Protein AF-V7P9J6-F1 (afdb_monomer_lite)

Secondary structure (DSSP, 8-state):
-HHHHHHHHHHHS-TTTS-------HHHHHHS---S-TTS-HHHHHHHHHHHHHHTS--S-HHHHHHHHHHHHHHHHHHHHTSTT-TT-BHHHHHIIIIIT-HHHHHHS-SSGGG--SS-HHHHHHHHHHT-SBHHHHHHHHHHHHT-

Sequence (148 aa):
CDAINTIDEYYAGDPNNLGEKNSTNLLNLITGDNKCSSDVPKLISDFIALVTLFNGIDSDENLASDKLVEYAILWLSYKINQKKENGTTILDHFYTGNIKEDDCYNEHIDADSSSGKKIHMEVINDKIESMNIDIKDISNFYDAFKSL

pLDDT: mean 77.96, std 16.39, range [37.25, 96.5]

Foldseek 3Di:
DVVVVVLCCVVVPDPVPPPDPPPPQLLCVLVVDDPDDPPQPSLLSSLLSQLSVQLVDPDPDLVSLLVSLLLSLLVSLLVVVVPVPQQFPWSLVCCVVRHVPDPVNPVRADQDCPVVRSDHDVSNNVVSVVRRHRSVVSSVVSVVVVVD

Structure (mmCIF, N/CA/C/O backbone):
data_AF-V7P9J6-F1
#
_entry.id   AF-V7P9J6-F1
#
loop_
_atom_site.group_PDB
_atom_site.id
_atom_site.type_symbol
_atom_site.label_atom_id
_atom_site.label_alt_id
_atom_site.label_comp_id
_atom_site.label_asym_id
_atom_site.label_entity_id
_atom_site.label_seq_id
_atom_site.pdbx_PDB_ins_code
_atom_site.Cartn_x
_atom_site.Cartn_y
_atom_site.Cartn_z
_atom_site.occupancy
_atom_site.B_iso_or_equiv
_atom_site.auth_seq_id
_atom_site.auth_comp_id
_atom_site.auth_asym_id
_atom_site.auth_atom_id
_atom_site.pdbx_PDB_model_num
ATOM 1 N N . CYS A 1 1 ? 12.132 -11.379 3.017 1.00 50.09 1 CYS A N 1
ATOM 2 C CA . CYS A 1 1 ? 11.541 -11.035 4.326 1.00 50.09 1 CYS A CA 1
ATOM 3 C C . CYS A 1 1 ? 12.193 -9.798 4.942 1.00 50.09 1 CYS A C 1
ATOM 5 O O . CYS A 1 1 ? 11.463 -8.971 5.458 1.00 50.09 1 CYS A O 1
ATOM 7 N N . ASP A 1 2 ? 13.502 -9.587 4.790 1.00 47.50 2 ASP A N 1
ATOM 8 C CA . ASP A 1 2 ? 14.216 -8.448 5.402 1.00 47.50 2 ASP A CA 1
ATOM 9 C C . ASP A 1 2 ? 13.699 -7.057 4.995 1.00 47.50 2 ASP A C 1
ATOM 11 O O . ASP A 1 2 ? 13.577 -6.179 5.842 1.00 47.50 2 ASP A O 1
ATOM 15 N N . ALA A 1 3 ? 13.320 -6.853 3.727 1.00 50.91 3 ALA A N 1
ATOM 16 C CA . ALA A 1 3 ? 12.757 -5.578 3.266 1.00 50.91 3 ALA A CA 1
ATOM 17 C C . ALA A 1 3 ? 11.374 -5.281 3.881 1.00 50.91 3 ALA A C 1
ATOM 19 O O . ALA A 1 3 ? 11.113 -4.160 4.306 1.00 50.91 3 ALA A O 1
ATOM 20 N N . ILE A 1 4 ? 10.517 -6.303 3.984 1.00 53.22 4 ILE A N 1
ATOM 21 C CA . ILE A 1 4 ? 9.190 -6.210 4.612 1.00 53.22 4 ILE A CA 1
ATOM 22 C C . ILE A 1 4 ? 9.331 -5.959 6.117 1.00 53.22 4 ILE A C 1
ATOM 24 O O . ILE A 1 4 ? 8.680 -5.058 6.633 1.00 53.22 4 ILE A O 1
ATOM 28 N N . ASN A 1 5 ? 10.244 -6.668 6.788 1.00 56.00 5 ASN A N 1
ATOM 29 C CA . ASN A 1 5 ? 10.537 -6.462 8.207 1.00 56.00 5 ASN A CA 1
ATOM 30 C C . ASN A 1 5 ? 11.092 -5.056 8.475 1.00 56.00 5 ASN A C 1
ATOM 32 O O . ASN A 1 5 ? 10.692 -4.423 9.440 1.00 56.00 5 ASN A O 1
ATOM 36 N N . THR A 1 6 ? 11.947 -4.530 7.594 1.00 56.34 6 THR A N 1
ATOM 37 C CA . THR A 1 6 ? 12.499 -3.167 7.716 1.00 56.34 6 THR A CA 1
ATOM 38 C C . THR A 1 6 ? 11.408 -2.098 7.578 1.00 56.34 6 THR A C 1
ATOM 40 O O . THR A 1 6 ? 11.369 -1.129 8.335 1.00 56.34 6 THR A O 1
ATOM 43 N N . ILE A 1 7 ? 10.495 -2.276 6.620 1.00 59.22 7 ILE A N 1
ATOM 44 C CA . ILE A 1 7 ? 9.332 -1.402 6.422 1.00 59.22 7 ILE A CA 1
ATOM 45 C C . ILE A 1 7 ? 8.386 -1.507 7.623 1.00 59.22 7 ILE A C 1
ATOM 47 O O . ILE A 1 7 ? 7.924 -0.490 8.137 1.00 59.22 7 ILE A O 1
ATOM 51 N N . ASP A 1 8 ? 8.132 -2.713 8.122 1.00 59.78 8 ASP A N 1
ATOM 52 C CA . ASP A 1 8 ? 7.313 -2.917 9.312 1.00 59.78 8 ASP A CA 1
ATOM 53 C C . ASP A 1 8 ? 7.952 -2.349 10.576 1.00 59.78 8 ASP A C 1
ATOM 55 O O . ASP A 1 8 ? 7.245 -1.749 11.369 1.00 59.78 8 ASP A O 1
ATOM 59 N N . GLU A 1 9 ? 9.262 -2.428 10.771 1.00 61.34 9 GLU A N 1
ATOM 60 C CA . GLU A 1 9 ? 9.933 -1.756 11.889 1.00 61.34 9 GLU A CA 1
ATOM 61 C C . GLU A 1 9 ? 9.786 -0.229 11.798 1.00 61.34 9 GLU A C 1
ATOM 63 O O . GLU A 1 9 ? 9.537 0.433 12.809 1.00 61.34 9 GLU A O 1
ATOM 68 N N . TYR A 1 10 ? 9.857 0.334 10.587 1.00 58.28 10 TYR A N 1
ATOM 69 C CA . TYR A 1 10 ? 9.687 1.770 10.357 1.00 58.28 10 TYR A CA 1
ATOM 70 C C . TYR A 1 10 ? 8.237 2.243 10.564 1.00 58.28 10 TYR A C 1
ATOM 72 O O . TYR A 1 10 ? 8.006 3.313 11.128 1.00 58.28 10 TYR A O 1
ATOM 80 N N . TYR A 1 11 ? 7.249 1.450 10.139 1.00 56.59 11 TYR A N 1
ATOM 81 C CA . TYR A 1 11 ? 5.832 1.831 10.173 1.00 56.59 11 TYR A CA 1
ATOM 82 C C . TYR A 1 11 ? 5.025 1.232 11.337 1.00 56.59 11 TYR A C 1
ATOM 84 O O . TYR A 1 11 ? 3.942 1.742 11.634 1.00 56.59 11 TYR A O 1
ATOM 92 N N . ALA A 1 12 ? 5.477 0.153 11.974 1.00 51.88 12 ALA A N 1
ATOM 93 C CA . ALA A 1 12 ? 4.829 -0.524 13.107 1.00 51.88 12 ALA A CA 1
ATOM 94 C C . ALA A 1 12 ? 5.506 -0.234 14.457 1.00 51.88 12 ALA A C 1
ATOM 96 O O . ALA A 1 12 ? 4.964 -0.629 15.490 1.00 51.88 12 ALA A O 1
ATOM 97 N N . GLY A 1 13 ? 6.637 0.481 14.467 1.00 44.38 13 GLY A N 1
ATOM 98 C CA . GLY A 1 13 ? 7.220 1.024 15.689 1.00 44.38 13 GLY A CA 1
ATOM 99 C C . GLY A 1 13 ? 6.226 1.921 16.435 1.00 44.38 13 GLY A C 1
ATOM 100 O O . GLY A 1 13 ? 5.560 2.766 15.834 1.00 44.38 13 GLY A O 1
ATOM 101 N N . ASP A 1 14 ? 6.121 1.711 17.749 1.00 42.62 14 ASP A N 1
ATOM 102 C CA . ASP A 1 14 ? 5.360 2.542 18.685 1.00 42.62 14 ASP A CA 1
ATOM 103 C C . ASP A 1 14 ? 5.599 4.037 18.386 1.00 42.62 14 ASP A C 1
ATOM 105 O O . ASP A 1 14 ? 6.761 4.465 18.381 1.00 42.62 14 ASP A O 1
ATOM 109 N N . PRO A 1 15 ? 4.547 4.848 18.152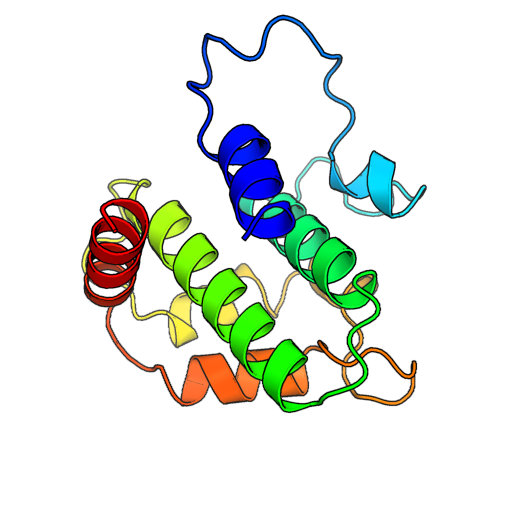 1.00 44.16 15 PRO A N 1
ATOM 110 C CA . PRO A 1 15 ? 4.696 6.275 17.873 1.00 44.16 15 PRO A CA 1
ATOM 111 C C . PRO A 1 15 ? 5.487 7.037 18.951 1.00 44.16 15 PRO A C 1
ATOM 113 O O . PRO A 1 15 ? 5.994 8.118 18.663 1.00 44.16 15 PRO A O 1
ATOM 116 N N . ASN A 1 16 ? 5.639 6.478 20.159 1.00 41.62 16 ASN A N 1
ATOM 117 C CA . ASN A 1 16 ? 6.421 7.065 21.251 1.00 41.62 16 ASN A CA 1
ATOM 118 C C . ASN A 1 16 ? 7.903 6.644 21.288 1.00 41.62 16 ASN A C 1
ATOM 120 O O . ASN A 1 16 ? 8.680 7.266 22.008 1.00 41.62 16 ASN A O 1
ATOM 124 N N . ASN A 1 17 ? 8.315 5.620 20.531 1.00 42.22 17 ASN A N 1
ATOM 125 C CA . ASN A 1 17 ? 9.717 5.178 20.447 1.00 42.22 17 ASN A CA 1
ATOM 126 C C . ASN A 1 17 ? 10.446 5.701 19.203 1.00 42.22 17 ASN A C 1
ATOM 128 O O . ASN A 1 17 ? 11.650 5.483 19.053 1.00 42.22 17 ASN A O 1
ATOM 132 N N . LEU A 1 18 ? 9.755 6.439 18.330 1.00 47.53 18 LEU A N 1
ATOM 133 C CA . LEU A 1 18 ? 10.373 7.155 17.219 1.00 47.53 18 LEU A CA 1
ATOM 134 C C . LEU A 1 18 ? 11.014 8.449 17.744 1.00 47.53 18 LEU A C 1
ATOM 136 O O . LEU A 1 18 ? 10.570 9.557 17.451 1.00 47.53 18 LEU A O 1
ATOM 140 N N . GLY A 1 19 ? 12.031 8.303 18.595 1.00 37.25 19 GLY A N 1
ATOM 141 C CA . GLY A 1 19 ? 12.790 9.426 19.125 1.00 37.25 19 GLY A CA 1
ATOM 142 C C . GLY A 1 19 ? 13.272 10.311 17.983 1.00 37.25 19 GLY A C 1
ATOM 143 O O . GLY A 1 19 ? 14.054 9.860 17.153 1.00 37.25 19 GLY A O 1
ATOM 144 N N . GLU A 1 20 ? 12.753 11.538 17.933 1.00 39.62 20 GLU A N 1
ATOM 145 C CA . GLU A 1 20 ? 13.399 12.739 17.393 1.00 39.62 20 GLU A CA 1
ATOM 146 C C . GLU A 1 20 ? 14.210 12.578 16.088 1.00 39.62 20 GLU A C 1
ATOM 148 O O . GLU A 1 20 ? 15.200 13.269 15.859 1.00 39.62 20 GLU A O 1
ATOM 153 N N . LYS A 1 21 ? 13.792 11.707 15.164 1.00 44.88 21 LYS A N 1
ATOM 154 C CA . LYS A 1 21 ? 14.265 11.767 13.779 1.00 44.88 21 LYS A CA 1
ATOM 155 C C . LYS A 1 21 ? 13.377 12.761 13.058 1.00 44.88 21 LYS A C 1
ATOM 157 O O . LYS A 1 21 ? 12.332 12.398 12.532 1.00 44.88 21 LYS A O 1
ATOM 162 N N . ASN A 1 22 ? 13.795 14.024 13.144 1.00 41.53 22 ASN A N 1
ATOM 163 C CA . ASN A 1 22 ? 13.377 15.179 12.349 1.00 41.53 22 ASN A CA 1
ATOM 164 C C . ASN A 1 22 ? 12.406 14.809 11.228 1.00 41.53 22 ASN A C 1
ATOM 166 O O . ASN A 1 22 ? 12.830 14.140 10.287 1.00 41.53 22 ASN A O 1
ATOM 170 N N . SER A 1 23 ? 11.158 15.273 11.372 1.00 45.91 23 SER A N 1
ATOM 171 C CA . SER A 1 23 ? 9.954 15.138 10.530 1.00 45.91 23 SER A CA 1
ATOM 172 C C . SER A 1 23 ? 10.160 15.423 9.030 1.00 45.91 23 SER A C 1
ATOM 174 O O . SER A 1 23 ? 9.463 16.227 8.414 1.00 45.91 23 SER A O 1
ATOM 176 N N . THR A 1 24 ? 11.134 14.763 8.427 1.00 50.94 24 THR A N 1
ATOM 177 C CA . THR A 1 24 ? 11.342 14.679 6.996 1.00 50.94 24 THR A CA 1
ATOM 178 C C . THR A 1 24 ? 10.431 13.548 6.572 1.00 50.94 24 THR A C 1
ATOM 180 O O . THR A 1 24 ? 10.655 12.400 6.952 1.00 50.94 24 THR A O 1
ATOM 183 N N . ASN A 1 25 ? 9.342 13.899 5.892 1.00 63.72 25 ASN A N 1
ATOM 184 C CA . ASN A 1 25 ? 8.411 12.942 5.315 1.00 63.72 25 ASN A CA 1
ATOM 185 C C . ASN A 1 25 ? 9.217 11.841 4.595 1.00 63.72 25 ASN A C 1
ATOM 187 O O . ASN A 1 25 ? 10.092 12.164 3.791 1.00 63.72 25 ASN A O 1
ATOM 191 N N . LEU A 1 26 ? 8.974 10.564 4.916 1.00 68.62 26 LEU A N 1
ATOM 192 C CA . LEU A 1 26 ? 9.681 9.432 4.304 1.00 68.62 26 LEU A CA 1
ATOM 193 C C . LEU A 1 26 ? 9.590 9.493 2.774 1.00 68.62 26 LEU A C 1
ATOM 195 O O . LEU A 1 26 ? 10.555 9.165 2.088 1.00 68.62 26 LEU A O 1
ATOM 199 N N . LEU A 1 27 ? 8.475 10.003 2.251 1.00 69.88 27 LEU A N 1
ATOM 200 C CA . LEU A 1 27 ? 8.319 10.276 0.832 1.00 69.88 27 LEU A CA 1
ATOM 201 C C . LEU A 1 27 ? 9.395 11.240 0.319 1.00 69.88 27 LEU A C 1
ATOM 203 O O . LEU A 1 27 ? 10.133 10.869 -0.581 1.00 69.88 27 LEU A O 1
ATOM 207 N N . ASN A 1 28 ? 9.572 12.403 0.956 1.00 70.31 28 ASN A N 1
ATOM 208 C CA . ASN A 1 28 ? 10.599 13.381 0.576 1.00 70.31 28 ASN A CA 1
ATOM 209 C C . ASN A 1 28 ? 12.017 12.791 0.632 1.00 70.31 28 ASN A C 1
ATOM 211 O O . ASN A 1 28 ? 12.877 13.176 -0.157 1.00 70.31 28 ASN A O 1
ATOM 215 N N . LEU A 1 29 ? 12.281 11.874 1.571 1.00 67.88 29 LEU A N 1
ATOM 216 C CA . LEU A 1 29 ? 13.571 11.186 1.660 1.00 67.88 29 LEU A CA 1
ATOM 217 C C . LEU A 1 29 ? 13.797 10.240 0.471 1.00 67.88 29 LEU A C 1
ATOM 219 O O . LEU A 1 29 ? 14.922 10.133 -0.010 1.00 67.88 29 LEU A O 1
ATOM 223 N N . ILE A 1 30 ? 12.747 9.553 0.016 1.00 70.88 30 ILE A N 1
ATOM 224 C CA . ILE A 1 30 ? 12.819 8.561 -1.063 1.00 70.88 30 ILE A CA 1
ATOM 225 C C . ILE A 1 30 ? 12.788 9.227 -2.443 1.00 70.88 30 ILE A C 1
ATOM 227 O O . ILE A 1 30 ? 13.530 8.822 -3.333 1.00 70.88 30 ILE A O 1
ATOM 231 N N . THR A 1 31 ? 11.937 10.232 -2.637 1.00 70.94 31 THR A N 1
ATOM 232 C CA . THR A 1 31 ? 11.705 10.864 -3.945 1.00 70.94 31 THR A CA 1
ATOM 233 C C . THR A 1 31 ? 12.613 12.064 -4.182 1.00 70.94 31 THR A C 1
ATOM 235 O O . THR A 1 31 ? 12.789 12.479 -5.324 1.00 70.94 31 THR A O 1
ATOM 238 N N . GLY A 1 32 ? 13.199 12.630 -3.119 1.00 66.31 32 GLY A N 1
ATOM 239 C CA . GLY A 1 32 ? 13.942 13.888 -3.188 1.00 66.31 32 GLY A CA 1
ATOM 240 C C . GLY A 1 32 ? 13.063 15.095 -3.532 1.00 66.31 32 GLY A C 1
ATOM 241 O O . GLY A 1 32 ? 13.600 16.169 -3.800 1.00 66.31 32 GLY A O 1
ATOM 242 N N . ASP A 1 33 ? 11.737 14.923 -3.530 1.00 63.66 33 ASP A N 1
ATOM 243 C CA . ASP A 1 33 ? 10.761 15.901 -4.001 1.00 63.66 33 ASP A CA 1
ATOM 244 C C . ASP A 1 33 ? 9.731 16.191 -2.901 1.00 63.66 33 ASP A C 1
ATOM 246 O O . ASP A 1 33 ? 9.367 15.309 -2.124 1.00 63.66 33 ASP A O 1
ATOM 250 N N . ASN A 1 34 ? 9.283 17.442 -2.797 1.00 60.19 34 ASN A N 1
ATOM 251 C CA . ASN A 1 34 ? 8.380 17.909 -1.734 1.00 60.19 34 ASN A CA 1
ATOM 252 C C . ASN A 1 34 ? 7.022 18.379 -2.267 1.00 60.19 34 ASN A C 1
ATOM 254 O O . ASN A 1 34 ? 6.349 19.180 -1.620 1.00 60.19 34 ASN A O 1
ATOM 258 N N . LYS A 1 35 ? 6.637 17.924 -3.460 1.00 60.94 35 LYS A N 1
ATOM 259 C CA . LYS A 1 35 ? 5.462 18.448 -4.169 1.00 60.94 35 LYS A CA 1
ATOM 260 C C . LYS A 1 35 ? 4.124 18.079 -3.547 1.00 60.94 35 LYS A C 1
ATOM 262 O O . LYS A 1 35 ? 3.116 18.716 -3.830 1.00 60.94 35 LYS A O 1
ATOM 267 N N . CYS A 1 36 ? 4.122 17.108 -2.645 1.00 67.75 36 CYS 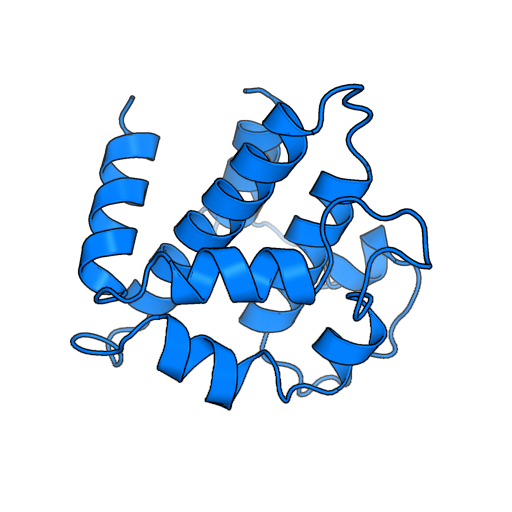A N 1
ATOM 268 C CA . CYS A 1 36 ? 2.983 16.849 -1.787 1.00 67.75 36 CYS A CA 1
ATOM 269 C C . CYS A 1 36 ? 2.826 18.012 -0.801 1.00 67.75 36 CYS A C 1
ATOM 271 O O . CYS A 1 36 ? 3.725 18.286 -0.001 1.00 67.75 36 CYS A O 1
ATOM 273 N N . SER A 1 37 ? 1.694 18.715 -0.877 1.00 64.88 37 SER A N 1
ATOM 274 C CA . SER A 1 37 ? 1.376 19.803 0.049 1.00 64.88 37 SER A CA 1
ATOM 275 C C . SER A 1 37 ? 1.395 19.305 1.502 1.00 64.88 37 SER A C 1
ATOM 277 O O . SER A 1 37 ? 1.254 18.111 1.776 1.00 64.88 37 SER A O 1
ATOM 279 N N . SER A 1 38 ? 1.526 20.223 2.464 1.00 62.00 38 SER A N 1
ATOM 280 C CA . SER A 1 38 ? 1.433 19.895 3.898 1.00 62.00 38 SER A CA 1
ATOM 281 C C . SER A 1 38 ? 0.108 19.245 4.302 1.00 62.00 38 SER A C 1
ATOM 283 O O . SER A 1 38 ? 0.008 18.708 5.405 1.00 62.00 38 SER A O 1
ATOM 285 N N . ASP A 1 39 ? -0.892 19.316 3.424 1.00 59.94 39 ASP A N 1
ATOM 286 C CA . ASP A 1 39 ? -2.264 18.901 3.681 1.00 59.94 39 ASP A CA 1
ATOM 287 C C . ASP A 1 39 ? -2.539 17.474 3.186 1.00 59.94 39 ASP A C 1
ATOM 289 O O . ASP A 1 39 ? -3.597 16.923 3.491 1.00 59.94 39 ASP A O 1
ATOM 293 N N . VAL A 1 40 ? -1.584 16.846 2.480 1.00 64.06 40 VAL A N 1
ATOM 294 C CA . VAL A 1 40 ? -1.690 15.436 2.090 1.00 64.06 40 VAL A CA 1
ATOM 295 C C . VAL A 1 40 ? -1.782 14.583 3.355 1.00 64.06 40 VAL A C 1
ATOM 297 O O . VAL A 1 40 ? -0.876 14.615 4.200 1.00 64.06 40 VAL A O 1
ATOM 300 N N . PRO A 1 41 ? -2.848 13.777 3.517 1.00 80.94 41 PRO A N 1
ATOM 301 C CA . PRO A 1 41 ? -2.962 12.879 4.647 1.00 80.94 41 PRO A CA 1
ATOM 302 C C . PRO A 1 41 ? -1.726 11.984 4.742 1.00 80.94 41 PRO A C 1
ATOM 304 O O . PRO A 1 41 ? -1.376 11.290 3.790 1.00 80.94 41 PRO A O 1
ATOM 307 N N . LYS A 1 42 ? -1.107 11.927 5.927 1.00 81.12 42 LYS A N 1
ATOM 308 C CA . LYS A 1 42 ? 0.071 11.082 6.202 1.00 81.12 42 LYS A CA 1
ATOM 309 C C . LYS A 1 42 ? -0.067 9.650 5.658 1.00 81.12 42 LYS A C 1
ATOM 311 O O . LYS A 1 42 ? 0.898 9.092 5.162 1.00 81.12 42 LYS A O 1
ATOM 316 N N . LEU A 1 43 ? -1.278 9.088 5.698 1.00 85.50 43 LEU A 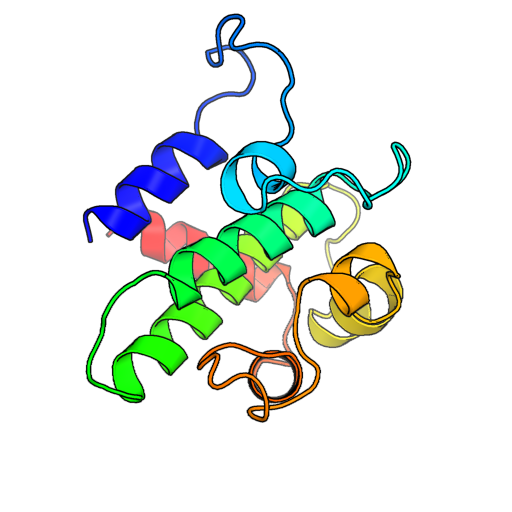N 1
ATOM 317 C CA . LEU A 1 43 ? -1.588 7.767 5.146 1.00 85.50 43 LEU A CA 1
ATOM 318 C C . LEU A 1 43 ? -1.264 7.642 3.647 1.00 85.50 43 LEU A C 1
ATOM 320 O O . LEU A 1 43 ? -0.684 6.640 3.247 1.00 85.50 43 LEU A O 1
ATOM 324 N N . ILE A 1 44 ? -1.638 8.639 2.840 1.00 89.06 44 ILE A N 1
ATOM 325 C CA . ILE A 1 44 ? -1.404 8.648 1.389 1.00 89.06 44 ILE A CA 1
ATOM 326 C C . ILE A 1 44 ? 0.093 8.754 1.126 1.00 89.06 44 ILE A C 1
ATOM 328 O O . ILE A 1 44 ? 0.653 7.944 0.395 1.00 89.06 44 ILE A O 1
ATOM 332 N N . SER A 1 45 ? 0.759 9.688 1.804 1.00 85.19 45 SER A N 1
ATOM 333 C CA . SER A 1 45 ? 2.206 9.865 1.689 1.00 85.19 45 SER A CA 1
ATOM 334 C C . SER A 1 45 ? 2.985 8.600 2.065 1.00 85.19 45 SER A C 1
ATOM 336 O O . SER A 1 45 ? 3.918 8.206 1.366 1.00 85.19 45 SER A O 1
ATOM 338 N N . ASP A 1 46 ? 2.590 7.939 3.153 1.00 84.50 46 ASP A N 1
ATOM 339 C CA . ASP A 1 46 ? 3.203 6.690 3.597 1.00 84.50 46 ASP A CA 1
ATOM 340 C C . ASP A 1 46 ? 2.950 5.553 2.587 1.00 84.50 46 ASP A C 1
ATOM 342 O O . ASP A 1 46 ? 3.853 4.766 2.307 1.00 84.50 46 ASP A O 1
ATOM 346 N N . PHE A 1 47 ? 1.756 5.490 1.990 1.00 90.88 47 PHE A N 1
ATOM 347 C CA . PHE A 1 47 ? 1.429 4.507 0.955 1.00 90.88 47 PHE A CA 1
ATOM 348 C C . PHE A 1 47 ? 2.244 4.715 -0.333 1.00 90.88 47 PHE A C 1
ATOM 350 O O . PHE A 1 47 ? 2.786 3.752 -0.877 1.00 90.88 47 PHE A O 1
ATOM 357 N N . ILE A 1 48 ? 2.409 5.962 -0.788 1.00 90.88 48 ILE A N 1
ATOM 358 C CA . ILE A 1 48 ? 3.257 6.294 -1.947 1.00 90.88 48 ILE A CA 1
ATOM 359 C C . ILE A 1 48 ? 4.709 5.889 -1.680 1.00 90.88 48 ILE A C 1
ATOM 361 O O . ILE A 1 48 ? 5.351 5.267 -2.530 1.00 90.88 48 ILE A O 1
ATOM 365 N N . ALA A 1 49 ? 5.231 6.215 -0.494 1.00 86.69 49 ALA A N 1
ATOM 366 C CA . ALA A 1 49 ? 6.585 5.849 -0.094 1.00 86.69 49 ALA A CA 1
ATOM 367 C C . ALA A 1 49 ? 6.789 4.325 -0.126 1.00 86.69 49 ALA A C 1
ATOM 369 O O . ALA A 1 49 ? 7.782 3.848 -0.679 1.00 86.69 49 ALA A O 1
ATOM 370 N N . LEU A 1 50 ? 5.822 3.560 0.389 1.00 88.44 50 LEU A N 1
ATOM 371 C CA . LEU A 1 50 ? 5.840 2.098 0.366 1.00 88.44 50 LEU A CA 1
ATOM 372 C C . LEU A 1 50 ? 5.899 1.536 -1.063 1.00 88.44 50 LEU A C 1
ATOM 374 O O . LEU A 1 50 ? 6.766 0.717 -1.373 1.00 88.44 50 LEU A O 1
ATOM 378 N N . VAL A 1 51 ? 5.019 2.006 -1.949 1.00 91.75 51 VAL A N 1
ATOM 379 C CA . VAL A 1 51 ? 4.990 1.577 -3.358 1.00 91.75 51 VAL A CA 1
ATOM 380 C C . VAL A 1 51 ? 6.284 1.954 -4.086 1.00 91.75 51 VAL A C 1
ATOM 382 O O . VAL A 1 51 ? 6.816 1.167 -4.872 1.00 91.75 51 VAL A O 1
ATOM 385 N N . THR A 1 52 ? 6.830 3.136 -3.801 1.00 88.19 52 THR A N 1
ATOM 386 C CA . THR A 1 52 ? 8.089 3.603 -4.397 1.00 88.19 52 THR A CA 1
ATOM 387 C C . THR A 1 52 ? 9.261 2.717 -3.979 1.00 88.19 52 THR A C 1
ATOM 389 O O . THR A 1 52 ? 10.055 2.319 -4.831 1.00 88.19 52 THR A O 1
ATOM 392 N N . LEU A 1 53 ? 9.339 2.335 -2.699 1.00 85.69 53 LEU A N 1
ATOM 393 C CA . LEU A 1 53 ? 10.345 1.385 -2.213 1.00 85.69 53 LEU A CA 1
ATOM 394 C C . LEU A 1 53 ? 10.236 0.038 -2.926 1.00 85.69 53 LEU A C 1
ATOM 396 O O . LEU A 1 53 ? 11.253 -0.506 -3.344 1.00 85.69 53 LEU A O 1
ATOM 400 N N . PHE A 1 54 ? 9.021 -0.483 -3.104 1.00 87.44 54 PHE A N 1
ATOM 401 C CA . PHE A 1 54 ? 8.799 -1.760 -3.785 1.00 87.44 54 PHE A CA 1
ATOM 402 C C . PHE A 1 54 ? 9.197 -1.742 -5.256 1.00 87.44 54 PHE A C 1
ATOM 404 O O . PHE A 1 54 ? 9.807 -2.702 -5.721 1.00 87.44 54 PHE A O 1
ATOM 411 N N . ASN A 1 55 ? 8.944 -0.645 -5.969 1.00 86.81 55 ASN A N 1
ATOM 412 C CA . ASN A 1 55 ? 9.453 -0.468 -7.330 1.00 86.81 55 ASN A CA 1
ATOM 413 C C . ASN A 1 55 ? 10.987 -0.383 -7.395 1.00 86.81 55 ASN A C 1
ATOM 415 O O . ASN A 1 55 ? 11.559 -0.696 -8.435 1.00 86.81 55 ASN A O 1
ATOM 419 N N . GLY A 1 56 ? 11.650 0.024 -6.308 1.00 83.38 56 GLY A N 1
ATOM 420 C CA . GLY A 1 56 ? 13.110 0.030 -6.187 1.00 83.38 56 GLY A CA 1
ATOM 421 C C . GLY A 1 56 ? 13.727 -1.328 -5.830 1.00 83.38 56 GLY A C 1
ATOM 422 O O . GLY A 1 56 ? 14.951 -1.445 -5.811 1.00 83.38 56 GLY A O 1
ATOM 423 N N . ILE A 1 57 ? 12.919 -2.353 -5.532 1.00 81.06 57 ILE A N 1
ATOM 424 C CA . ILE A 1 57 ? 13.415 -3.711 -5.291 1.00 81.06 57 ILE A CA 1
ATOM 425 C C . ILE A 1 57 ? 13.669 -4.382 -6.644 1.00 81.06 57 ILE A C 1
ATOM 427 O O . ILE A 1 57 ? 12.728 -4.774 -7.342 1.00 81.06 57 ILE A O 1
ATOM 431 N N . ASP A 1 58 ? 14.947 -4.579 -6.977 1.00 68.88 58 ASP A N 1
ATOM 432 C CA . ASP A 1 58 ? 15.359 -5.408 -8.111 1.00 68.88 58 ASP A CA 1
ATOM 433 C C . ASP A 1 58 ? 14.865 -6.844 -7.903 1.00 68.88 58 ASP A C 1
ATOM 435 O O . ASP A 1 58 ? 15.400 -7.629 -7.118 1.00 68.88 58 ASP A O 1
ATOM 439 N N . SER A 1 59 ? 13.779 -7.172 -8.592 1.00 64.44 59 SER A N 1
ATOM 440 C CA . SER A 1 59 ? 13.177 -8.498 -8.613 1.00 64.44 59 SER A CA 1
ATOM 441 C C . SER A 1 59 ? 12.879 -8.865 -10.058 1.00 64.44 59 SER A C 1
ATOM 443 O O . SER A 1 59 ? 12.007 -8.272 -10.679 1.00 64.44 59 SER A O 1
ATOM 445 N N . ASP A 1 60 ? 13.595 -9.827 -10.633 1.00 61.25 60 ASP A N 1
ATOM 446 C CA . ASP A 1 60 ? 13.484 -10.170 -12.063 1.00 61.25 60 ASP A CA 1
ATOM 447 C C . ASP A 1 60 ? 12.134 -10.807 -12.468 1.00 61.25 60 ASP A C 1
ATOM 449 O O . ASP A 1 60 ? 11.917 -11.127 -13.635 1.00 61.25 60 ASP A O 1
ATOM 453 N N . GLU A 1 61 ? 11.189 -10.968 -11.535 1.00 64.25 61 GLU A N 1
ATOM 454 C CA . GLU A 1 61 ? 9.948 -11.715 -11.744 1.00 64.25 61 GLU A CA 1
ATOM 455 C C . GLU A 1 61 ? 8.688 -10.867 -11.517 1.00 64.25 61 GLU A C 1
ATOM 457 O O . GLU A 1 61 ? 8.505 -10.272 -10.457 1.00 64.25 61 GLU A O 1
ATOM 462 N N . ASN A 1 62 ? 7.740 -10.910 -12.462 1.00 64.31 62 ASN A N 1
ATOM 463 C CA . ASN A 1 62 ? 6.397 -10.316 -12.305 1.00 64.31 62 ASN A CA 1
ATOM 464 C C . ASN A 1 62 ? 5.629 -10.898 -11.100 1.00 64.31 62 ASN A C 1
ATOM 466 O O . ASN A 1 62 ? 4.815 -10.228 -10.473 1.00 64.31 62 ASN A O 1
ATOM 470 N N . LEU A 1 63 ? 5.918 -12.149 -10.729 1.00 63.00 63 LEU A N 1
ATOM 471 C CA . LEU A 1 63 ? 5.335 -12.783 -9.546 1.00 63.00 63 LEU A CA 1
ATOM 472 C C . LEU A 1 63 ? 5.784 -12.101 -8.239 1.00 63.00 63 LEU A C 1
ATOM 474 O O . LEU A 1 63 ? 5.092 -12.193 -7.224 1.00 63.00 63 LEU A O 1
ATOM 478 N N . ALA A 1 64 ? 6.933 -11.419 -8.245 1.00 76.44 64 ALA A N 1
ATOM 479 C CA . ALA A 1 64 ? 7.392 -10.638 -7.106 1.00 76.44 64 ALA A CA 1
ATOM 480 C C . ALA A 1 64 ? 6.627 -9.311 -6.995 1.00 76.44 64 ALA A C 1
ATOM 482 O O . ALA A 1 64 ? 6.208 -8.965 -5.892 1.00 76.44 64 ALA A O 1
ATOM 483 N N . SER A 1 65 ? 6.375 -8.609 -8.108 1.00 78.62 65 SER A N 1
ATOM 484 C CA . SER A 1 65 ? 5.606 -7.355 -8.085 1.00 78.62 65 SER A CA 1
ATOM 485 C C . SER A 1 65 ? 4.167 -7.569 -7.628 1.00 78.62 65 SER A C 1
ATOM 487 O O . SER A 1 65 ? 3.693 -6.808 -6.791 1.00 78.62 65 SER A O 1
ATOM 489 N N . ASP A 1 66 ? 3.510 -8.642 -8.072 1.00 85.88 66 ASP A N 1
ATOM 490 C CA . ASP A 1 66 ? 2.150 -8.980 -7.634 1.00 85.88 66 ASP A CA 1
ATOM 491 C C . ASP A 1 66 ? 2.052 -9.121 -6.111 1.00 85.88 66 ASP A C 1
ATOM 493 O O . ASP A 1 66 ? 1.203 -8.498 -5.475 1.00 85.88 66 ASP A O 1
ATOM 497 N N . LYS A 1 67 ? 2.978 -9.873 -5.507 1.00 87.31 67 LYS A N 1
ATOM 498 C CA . LYS A 1 67 ? 3.027 -10.070 -4.050 1.00 87.31 67 LYS A CA 1
ATOM 49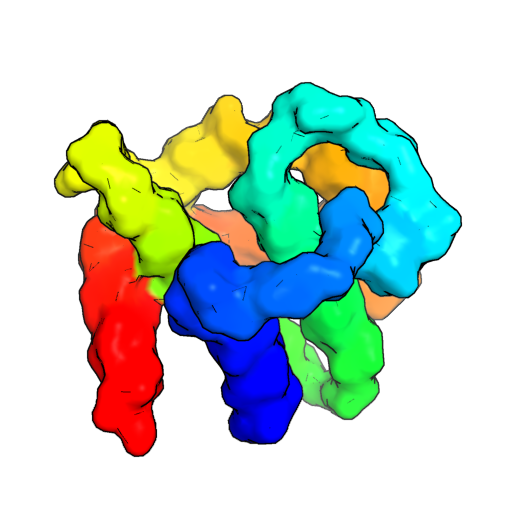9 C C . LYS A 1 67 ? 3.313 -8.775 -3.293 1.00 87.31 67 LYS A C 1
ATOM 501 O O . LYS A 1 67 ? 2.805 -8.585 -2.191 1.00 87.31 67 LYS A O 1
ATOM 506 N N . LEU A 1 68 ? 4.140 -7.895 -3.857 1.00 88.81 68 LEU A N 1
ATOM 507 C CA . LEU A 1 68 ? 4.458 -6.601 -3.254 1.00 88.81 68 LEU A CA 1
ATOM 508 C C . LEU A 1 68 ? 3.244 -5.661 -3.272 1.00 88.81 68 LEU A C 1
ATOM 510 O O . LEU A 1 68 ? 2.992 -4.985 -2.276 1.00 88.81 68 LEU A O 1
ATOM 514 N N . VAL A 1 69 ? 2.452 -5.660 -4.349 1.00 92.69 69 VAL A N 1
ATOM 515 C CA . VAL A 1 69 ? 1.194 -4.893 -4.407 1.00 92.69 69 VAL A CA 1
ATOM 516 C C . VAL A 1 69 ? 0.181 -5.423 -3.404 1.00 92.69 69 VAL A C 1
ATOM 518 O O . VAL A 1 69 ? -0.395 -4.641 -2.649 1.00 92.69 69 VAL A O 1
ATOM 521 N N . GLU A 1 70 ? 0.006 -6.742 -3.339 1.00 92.25 70 GLU A N 1
ATOM 522 C CA . GLU A 1 70 ? -0.885 -7.376 -2.363 1.00 92.25 70 GLU A CA 1
ATOM 523 C C . GLU A 1 70 ? -0.472 -7.011 -0.933 1.00 92.25 70 GLU A C 1
ATOM 525 O O . GLU A 1 70 ? -1.305 -6.587 -0.133 1.00 92.25 70 GLU A O 1
ATOM 530 N N . TYR A 1 71 ? 0.826 -7.063 -0.626 1.00 89.25 71 TYR A N 1
ATOM 531 C CA . TYR A 1 71 ? 1.336 -6.633 0.672 1.00 89.25 71 TYR A CA 1
ATOM 532 C C . TYR A 1 71 ? 1.052 -5.148 0.959 1.00 89.25 71 TYR A C 1
ATOM 534 O O . TYR A 1 71 ? 0.626 -4.809 2.065 1.00 89.25 71 TYR A O 1
ATOM 542 N N . ALA A 1 72 ? 1.256 -4.254 -0.016 1.00 91.94 72 ALA A N 1
ATOM 543 C CA . ALA A 1 72 ? 0.970 -2.828 0.152 1.00 91.94 72 ALA A CA 1
ATOM 544 C C . ALA A 1 72 ? -0.514 -2.576 0.471 1.00 91.94 72 ALA A C 1
ATOM 546 O O . ALA A 1 72 ? -0.831 -1.767 1.346 1.00 91.94 72 ALA A O 1
ATOM 547 N N . ILE A 1 73 ? -1.417 -3.308 -0.187 1.00 93.94 73 ILE A N 1
ATOM 548 C CA . ILE A 1 73 ? -2.866 -3.244 0.044 1.00 93.94 73 ILE A CA 1
ATOM 549 C C . ILE A 1 73 ? -3.241 -3.771 1.437 1.00 93.94 73 ILE A C 1
ATOM 551 O O . ILE A 1 73 ? -4.049 -3.149 2.137 1.00 93.94 73 ILE A O 1
ATOM 555 N N . LEU A 1 74 ? -2.638 -4.882 1.874 1.00 91.25 74 LEU A N 1
ATOM 556 C CA . LEU A 1 74 ? -2.839 -5.419 3.223 1.00 91.25 74 LEU A CA 1
ATOM 557 C C . LEU A 1 74 ? -2.410 -4.400 4.292 1.00 91.25 74 LEU A C 1
ATOM 559 O O . LEU A 1 74 ? -3.170 -4.110 5.219 1.00 91.25 74 LEU A O 1
ATOM 563 N N . TRP A 1 75 ? -1.221 -3.809 4.129 1.00 90.19 75 TRP A N 1
ATOM 564 C CA . TRP A 1 75 ? -0.703 -2.772 5.024 1.00 90.19 75 TRP A CA 1
ATOM 565 C C . TRP A 1 75 ? -1.625 -1.546 5.064 1.00 90.19 75 TRP A C 1
ATOM 567 O O . TRP A 1 75 ? -1.953 -1.053 6.148 1.00 90.19 75 TRP A O 1
ATOM 577 N N . LEU A 1 76 ? -2.090 -1.081 3.900 1.00 91.62 76 LEU A N 1
ATOM 578 C CA . LEU A 1 76 ? -3.004 0.056 3.786 1.00 91.62 76 LEU A CA 1
ATOM 579 C C . LEU A 1 76 ? -4.310 -0.217 4.542 1.00 91.62 76 LEU A C 1
ATOM 581 O O . LEU A 1 76 ? -4.738 0.598 5.362 1.00 91.62 76 LEU A O 1
ATOM 585 N N . SER A 1 77 ? -4.898 -1.392 4.326 1.00 90.00 77 SER A N 1
ATOM 586 C CA . SER A 1 77 ? -6.141 -1.814 4.979 1.00 90.00 77 SER A CA 1
ATOM 587 C C . SER A 1 77 ? -5.991 -1.867 6.500 1.00 90.00 77 SER A C 1
ATOM 589 O O . SER A 1 77 ? -6.811 -1.307 7.229 1.00 90.00 77 SER A O 1
ATOM 591 N N . TYR A 1 78 ? -4.894 -2.442 6.997 1.00 87.62 78 TYR A N 1
ATOM 592 C CA . TYR A 1 78 ? -4.577 -2.454 8.426 1.00 87.62 78 TYR A CA 1
ATOM 593 C C . TYR A 1 78 ? -4.475 -1.041 9.019 1.00 87.62 78 TYR A C 1
ATOM 595 O O . TYR A 1 78 ? -5.042 -0.750 10.076 1.00 87.62 78 TYR A O 1
ATOM 603 N N . LYS A 1 79 ? -3.790 -0.121 8.330 1.00 85.44 79 LYS A N 1
ATOM 604 C CA . LYS A 1 79 ? -3.654 1.274 8.779 1.00 85.44 79 LYS A CA 1
ATOM 605 C C . LYS A 1 79 ? -4.982 2.025 8.792 1.00 85.44 79 LYS A C 1
ATOM 607 O O . LYS A 1 79 ? -5.208 2.829 9.700 1.00 85.44 79 LYS A O 1
ATOM 612 N N . ILE A 1 80 ? -5.862 1.770 7.826 1.00 87.44 80 ILE A N 1
ATOM 613 C CA . ILE A 1 80 ? -7.205 2.362 7.790 1.00 87.44 80 ILE A CA 1
ATOM 614 C C . ILE A 1 80 ? -8.064 1.812 8.935 1.00 87.44 80 ILE A C 1
ATOM 616 O O . ILE A 1 80 ? -8.724 2.597 9.618 1.00 87.44 80 ILE A O 1
ATOM 620 N N . ASN A 1 81 ? -8.011 0.501 9.193 1.00 86.00 81 ASN A N 1
ATOM 621 C CA . ASN A 1 81 ? -8.790 -0.165 10.243 1.00 86.00 81 ASN A CA 1
ATOM 622 C C . ASN A 1 81 ? -8.403 0.281 11.668 1.00 86.00 81 ASN A C 1
ATOM 624 O O . ASN A 1 81 ? -9.241 0.311 12.567 1.00 86.00 81 ASN A O 1
ATOM 628 N N . GLN A 1 82 ? -7.150 0.694 11.889 1.00 81.44 82 GLN A N 1
ATOM 629 C CA . GLN A 1 82 ? -6.728 1.275 13.173 1.00 81.44 82 GLN A CA 1
ATOM 630 C C . GLN A 1 82 ? -7.400 2.619 13.489 1.00 81.44 82 GLN A C 1
ATOM 632 O O . GLN A 1 82 ? -7.504 3.005 14.660 1.00 81.44 82 GLN A O 1
ATOM 637 N N . LYS A 1 83 ? -7.875 3.349 12.473 1.00 76.94 83 LYS A N 1
ATOM 638 C CA . LYS A 1 83 ? -8.690 4.547 12.681 1.00 76.94 83 LYS A CA 1
ATOM 639 C C . LYS A 1 83 ? -10.111 4.077 12.997 1.00 76.94 83 LYS A C 1
ATOM 641 O O . LYS A 1 83 ? -10.806 3.564 12.128 1.00 76.94 83 LYS A O 1
ATOM 646 N N . LYS A 1 84 ? -10.532 4.255 14.255 1.00 59.38 84 LYS A N 1
ATOM 647 C CA . LYS A 1 84 ? -11.768 3.714 14.869 1.00 59.38 84 LYS A CA 1
ATOM 648 C C . LYS A 1 84 ? -13.096 4.026 14.146 1.00 59.38 84 LYS A C 1
ATOM 650 O O . LYS A 1 84 ? -14.138 3.560 14.592 1.00 59.38 84 LYS A O 1
ATOM 655 N N . GLU A 1 85 ? -13.075 4.796 13.064 1.00 65.75 85 GLU A N 1
ATOM 656 C CA . GLU A 1 85 ? -14.250 5.273 12.327 1.00 65.75 85 GLU A CA 1
ATOM 657 C C . GLU A 1 85 ? -14.614 4.400 11.107 1.00 65.75 85 GLU A C 1
ATOM 659 O O . GLU A 1 85 ? -15.688 4.577 10.544 1.00 65.75 85 GLU A O 1
ATOM 664 N N . ASN A 1 86 ? -13.784 3.419 10.720 1.00 62.84 86 ASN A N 1
ATOM 665 C CA . ASN A 1 86 ? -13.898 2.730 9.419 1.00 62.84 86 ASN A CA 1
ATOM 666 C C . ASN A 1 86 ? -14.486 1.304 9.457 1.00 62.84 86 ASN A C 1
ATOM 668 O O . ASN A 1 86 ? -14.253 0.521 8.541 1.00 62.84 86 ASN A O 1
ATOM 672 N N . GLY A 1 87 ? -15.231 0.935 10.503 1.00 59.44 87 GLY A N 1
ATOM 673 C CA . GLY A 1 87 ? -15.591 -0.465 10.796 1.00 59.44 87 GLY A CA 1
ATOM 674 C C . GLY A 1 87 ? -16.497 -1.205 9.796 1.00 59.44 87 GLY A C 1
ATOM 675 O O . GLY A 1 87 ? -16.811 -2.362 10.069 1.00 59.44 87 GLY A O 1
ATOM 676 N N . THR A 1 88 ? -16.933 -0.564 8.705 1.00 69.50 88 THR A N 1
ATOM 677 C CA . THR A 1 88 ? -17.712 -1.183 7.611 1.00 69.50 88 THR A CA 1
ATOM 678 C C . THR A 1 88 ? -17.304 -0.666 6.223 1.00 69.50 88 THR A C 1
ATOM 680 O O . THR A 1 88 ? -18.113 -0.657 5.291 1.00 69.50 88 THR A O 1
ATOM 683 N N . THR A 1 89 ? -16.104 -0.098 6.090 1.00 87.00 89 THR A N 1
ATOM 684 C CA . THR A 1 89 ? -15.687 0.545 4.841 1.00 87.00 89 THR A CA 1
ATOM 685 C C . THR A 1 89 ? -15.105 -0.492 3.883 1.00 87.00 89 THR A C 1
ATOM 687 O O . THR A 1 89 ? -14.171 -1.213 4.222 1.00 87.00 89 THR A O 1
ATOM 690 N N . ILE A 1 90 ? -15.640 -0.540 2.662 1.00 92.00 90 ILE A N 1
ATOM 691 C CA . ILE A 1 90 ? -15.097 -1.349 1.565 1.00 92.00 90 ILE A CA 1
ATOM 692 C C . ILE A 1 90 ? -13.787 -0.717 1.084 1.00 92.00 90 ILE A C 1
ATOM 694 O O . ILE A 1 90 ? -13.737 0.499 0.870 1.00 92.00 90 ILE A O 1
ATOM 698 N N . LEU A 1 91 ? -12.742 -1.533 0.901 1.00 92.56 91 LEU A N 1
ATOM 699 C CA . LEU A 1 91 ? -11.411 -1.054 0.510 1.00 92.56 91 LEU A CA 1
ATOM 700 C C . LEU A 1 91 ? -11.454 -0.226 -0.774 1.00 92.56 91 LEU A C 1
ATOM 702 O O . LEU A 1 91 ? -10.933 0.887 -0.798 1.00 92.56 91 LEU A O 1
ATOM 706 N N . ASP A 1 92 ? -12.111 -0.758 -1.802 1.00 94.06 92 ASP A N 1
ATOM 707 C CA . ASP A 1 92 ? -12.249 -0.107 -3.102 1.00 94.06 92 ASP A CA 1
ATOM 708 C C . ASP A 1 92 ? -12.886 1.287 -2.994 1.00 94.06 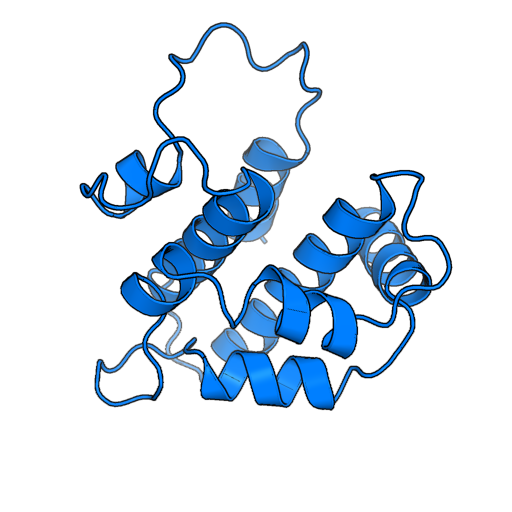92 ASP A C 1
ATOM 710 O O . ASP A 1 92 ? -12.343 2.271 -3.497 1.00 94.06 92 ASP A O 1
ATOM 714 N N . HIS A 1 93 ? -13.976 1.411 -2.231 1.00 93.25 93 HIS A N 1
ATOM 715 C CA . HIS A 1 93 ? -14.634 2.698 -2.009 1.00 93.25 93 HIS A CA 1
ATOM 716 C C . HIS A 1 93 ? -13.726 3.697 -1.284 1.00 93.25 93 HIS A C 1
ATOM 718 O O . HIS A 1 93 ? -13.681 4.872 -1.654 1.00 93.25 93 HIS A O 1
ATOM 724 N N . PHE A 1 94 ? -13.003 3.251 -0.248 1.00 91.44 94 PHE A N 1
ATOM 725 C CA . PHE A 1 94 ? -12.079 4.127 0.473 1.00 91.44 94 PHE A CA 1
ATOM 726 C C . PHE A 1 94 ? -10.964 4.609 -0.448 1.00 91.44 94 PHE A C 1
ATOM 728 O O . PHE A 1 94 ? -10.693 5.807 -0.513 1.00 91.44 94 PHE A O 1
ATOM 735 N N . TYR A 1 95 ? -10.324 3.680 -1.150 1.00 94.00 95 TYR A N 1
ATOM 736 C CA . TYR A 1 95 ? -9.210 3.973 -2.033 1.00 94.00 95 TYR A CA 1
ATOM 737 C C . TYR A 1 95 ? -9.630 4.916 -3.165 1.00 94.00 95 TYR A C 1
ATOM 739 O O . TYR A 1 95 ? -8.989 5.949 -3.360 1.00 94.00 95 TYR A O 1
ATOM 747 N N . THR A 1 96 ? -10.742 4.626 -3.843 1.00 93.88 96 THR A N 1
ATOM 748 C CA . THR A 1 96 ? -11.241 5.463 -4.939 1.00 93.88 96 THR A CA 1
ATOM 749 C C . THR A 1 96 ? -11.576 6.877 -4.465 1.00 93.88 96 THR A C 1
ATOM 751 O O . THR A 1 96 ? -11.132 7.833 -5.086 1.00 93.88 96 THR A O 1
ATOM 754 N N . GLY A 1 97 ? -12.281 7.029 -3.338 1.00 91.38 97 GLY A N 1
ATOM 755 C CA . GLY A 1 97 ? -12.721 8.347 -2.864 1.00 91.38 97 GLY A CA 1
ATOM 756 C C . GLY A 1 97 ? -11.697 9.157 -2.061 1.00 91.38 97 GLY A C 1
ATOM 757 O O . GLY A 1 97 ? -11.964 10.316 -1.765 1.00 91.38 97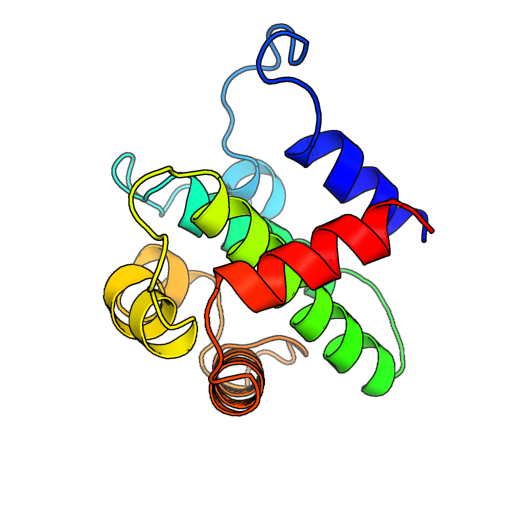 GLY A O 1
ATOM 758 N N . ASN A 1 98 ? -10.571 8.566 -1.640 1.00 90.00 98 ASN A N 1
ATOM 759 C CA . ASN A 1 98 ? -9.619 9.246 -0.746 1.00 90.00 98 ASN A CA 1
ATOM 760 C C . ASN A 1 98 ? -8.158 9.164 -1.191 1.00 90.00 98 ASN A C 1
ATOM 762 O O . ASN A 1 98 ? -7.348 9.909 -0.653 1.00 90.00 98 ASN A O 1
ATOM 766 N N . ILE A 1 99 ? -7.791 8.242 -2.084 1.00 92.94 99 ILE A N 1
ATOM 767 C CA . ILE A 1 99 ? -6.392 8.024 -2.489 1.00 92.94 99 ILE A CA 1
ATOM 768 C C . ILE A 1 99 ? -6.234 8.245 -3.988 1.00 92.94 99 ILE A C 1
ATOM 770 O O . ILE A 1 99 ? -5.407 9.047 -4.397 1.00 92.94 99 ILE A O 1
ATOM 774 N N . LYS A 1 100 ? -7.044 7.575 -4.811 1.00 93.56 100 LYS A N 1
ATOM 775 C CA . LYS A 1 100 ? -6.949 7.656 -6.276 1.00 93.56 100 LYS A CA 1
ATOM 776 C C . LYS A 1 100 ? -7.192 9.071 -6.816 1.00 93.56 100 LYS A C 1
ATOM 778 O O . LYS A 1 100 ? -6.633 9.452 -7.838 1.00 93.56 100 LYS A O 1
ATOM 783 N N . GLU A 1 101 ? -8.031 9.848 -6.140 1.00 90.00 101 GLU A N 1
ATOM 784 C CA . GLU A 1 101 ? -8.325 11.238 -6.507 1.00 90.00 101 GLU A CA 1
ATOM 785 C C . GLU A 1 101 ? -7.320 12.250 -5.926 1.00 90.00 101 GLU A C 1
ATOM 787 O O . GLU A 1 101 ? -7.418 13.435 -6.228 1.00 90.00 101 GLU A O 1
ATOM 792 N N . ASP A 1 102 ? -6.350 11.815 -5.113 1.00 90.69 102 ASP A N 1
ATOM 793 C CA . ASP A 1 102 ? -5.364 12.707 -4.498 1.00 90.69 102 ASP A CA 1
ATOM 794 C C . ASP A 1 102 ? -4.261 13.108 -5.495 1.00 90.69 102 ASP A C 1
ATOM 796 O O . ASP A 1 102 ? -3.631 12.269 -6.144 1.00 90.69 102 ASP A O 1
ATOM 800 N N . ASP A 1 103 ? -4.001 14.412 -5.602 1.00 89.44 103 ASP A N 1
ATOM 801 C CA . ASP A 1 103 ? -3.027 14.962 -6.552 1.00 89.44 103 ASP A CA 1
ATOM 802 C C . ASP A 1 103 ? -1.594 14.478 -6.274 1.00 89.44 103 ASP A C 1
ATOM 804 O O . ASP A 1 103 ? -0.838 14.200 -7.206 1.00 89.44 103 ASP A O 1
ATOM 808 N N . CYS A 1 104 ? -1.213 14.332 -5.000 1.00 88.62 104 CYS A N 1
ATOM 809 C CA . CYS A 1 104 ? 0.117 13.851 -4.627 1.00 88.62 104 CYS A CA 1
ATOM 810 C C . CYS A 1 104 ? 0.285 12.370 -4.985 1.00 88.62 104 CYS A C 1
ATOM 812 O O . CYS A 1 104 ? 1.354 11.980 -5.466 1.00 88.62 104 CYS A O 1
ATOM 814 N N . TYR A 1 105 ? -0.764 11.559 -4.816 1.00 91.94 105 TYR A N 1
ATOM 815 C CA . TYR A 1 105 ? -0.782 10.175 -5.292 1.00 91.94 105 TYR A CA 1
ATOM 816 C C . TYR A 1 105 ? -0.583 10.096 -6.809 1.00 91.94 105 TYR A C 1
ATOM 818 O O . TYR A 1 105 ? 0.332 9.408 -7.269 1.00 91.94 105 TYR A O 1
ATOM 826 N N . ASN A 1 106 ? -1.370 10.858 -7.569 1.00 91.31 106 ASN A N 1
ATOM 827 C CA . ASN A 1 106 ? -1.330 10.866 -9.034 1.00 91.31 106 ASN A CA 1
ATOM 828 C C . ASN A 1 106 ? -0.016 11.411 -9.611 1.00 91.31 106 ASN A C 1
ATOM 830 O O . ASN A 1 106 ? 0.356 11.061 -10.729 1.00 91.31 106 ASN A O 1
ATOM 834 N N . GLU A 1 107 ? 0.703 12.251 -8.866 1.00 89.56 107 GLU A N 1
ATOM 835 C CA . GLU A 1 107 ? 2.016 12.741 -9.284 1.00 89.56 107 GLU A CA 1
ATOM 836 C C . GLU A 1 107 ? 3.140 11.704 -9.099 1.00 89.56 107 GLU A C 1
ATOM 838 O O . GLU A 1 107 ? 4.100 11.687 -9.871 1.00 89.56 107 GLU A O 1
ATOM 843 N N . HIS A 1 108 ? 3.050 10.843 -8.084 1.00 90.00 108 HIS A N 1
ATOM 844 C CA . HIS A 1 108 ? 4.143 9.929 -7.728 1.00 90.00 108 HIS A CA 1
ATOM 845 C C . HIS A 1 108 ? 3.939 8.496 -8.228 1.00 90.00 108 HIS A C 1
ATOM 847 O O . HIS A 1 108 ? 4.917 7.766 -8.450 1.00 90.00 108 HIS A O 1
ATOM 853 N N . ILE A 1 109 ? 2.683 8.084 -8.395 1.00 93.06 109 ILE A N 1
ATOM 854 C CA . ILE A 1 109 ? 2.319 6.775 -8.923 1.00 93.06 109 ILE A CA 1
ATOM 855 C C . ILE A 1 109 ? 1.912 6.934 -10.381 1.00 93.06 109 ILE A C 1
ATOM 857 O O . ILE A 1 109 ? 0.924 7.590 -10.696 1.00 93.06 109 ILE A O 1
ATOM 861 N N . ASP A 1 110 ? 2.680 6.307 -11.271 1.00 94.19 110 ASP A N 1
ATOM 862 C CA . ASP A 1 110 ? 2.403 6.377 -12.702 1.00 94.19 110 ASP A CA 1
ATOM 863 C C . ASP A 1 110 ? 1.045 5.736 -13.004 1.00 94.19 110 ASP A C 1
ATOM 865 O O . ASP A 1 110 ? 0.651 4.763 -12.356 1.00 94.19 110 ASP A O 1
ATOM 869 N N . ALA A 1 111 ? 0.329 6.274 -13.991 1.00 94.69 111 ALA A N 1
ATOM 870 C CA . ALA A 1 111 ? -0.973 5.741 -14.380 1.00 94.69 111 ALA A CA 1
ATOM 871 C C . ALA A 1 111 ? -0.852 4.297 -14.895 1.00 94.69 111 ALA A C 1
ATOM 873 O O . ALA A 1 111 ? -1.617 3.424 -14.492 1.00 94.69 111 ALA A O 1
ATOM 874 N N . ASP A 1 112 ? 0.158 4.052 -15.728 1.00 93.88 112 ASP A N 1
ATOM 875 C CA . ASP A 1 112 ? 0.369 2.809 -16.457 1.00 93.88 112 ASP A CA 1
ATOM 876 C C . ASP A 1 112 ? 1.858 2.401 -16.469 1.00 93.88 112 ASP A C 1
ATOM 878 O O . ASP A 1 112 ? 2.729 3.028 -15.858 1.00 93.88 112 ASP A O 1
ATOM 882 N N . SER A 1 113 ? 2.155 1.332 -17.204 1.00 91.00 113 SER A N 1
ATOM 883 C CA . SER A 1 113 ? 3.504 0.778 -17.367 1.00 91.00 113 SER A CA 1
ATOM 884 C C . SER A 1 113 ? 4.486 1.611 -18.214 1.00 91.00 113 SER A C 1
ATOM 886 O O . SER A 1 113 ? 5.629 1.184 -18.395 1.00 91.00 113 SER A O 1
ATOM 888 N N . SER A 1 114 ? 4.101 2.776 -18.749 1.00 91.25 114 SER A N 1
ATOM 889 C CA . SER A 1 114 ? 4.930 3.567 -19.681 1.00 91.25 114 SER A CA 1
ATOM 890 C C . SER A 1 114 ? 6.268 4.030 -19.095 1.00 91.25 114 SER A C 1
ATOM 892 O O . SER A 1 114 ? 7.238 4.202 -19.837 1.00 91.25 114 SER A O 1
ATOM 894 N N . SER A 1 115 ? 6.353 4.178 -17.773 1.00 87.00 115 SER A N 1
ATOM 895 C CA . SER A 1 115 ? 7.584 4.507 -17.044 1.00 87.00 115 SER A CA 1
ATOM 896 C C . SER A 1 115 ? 8.516 3.310 -16.819 1.00 87.00 115 SER A C 1
ATOM 898 O O . SER A 1 115 ? 9.638 3.480 -16.342 1.00 87.00 115 SER A O 1
ATOM 900 N N . GLY A 1 116 ? 8.056 2.091 -17.116 1.00 88.06 116 GLY A N 1
ATOM 901 C CA . GLY A 1 116 ? 8.735 0.842 -16.778 1.00 88.06 116 GLY A CA 1
ATOM 902 C C . GLY A 1 116 ? 8.591 0.418 -15.311 1.00 88.06 116 GLY A C 1
ATOM 903 O O . GLY A 1 116 ? 9.135 -0.625 -14.939 1.00 88.06 116 GLY A O 1
ATOM 904 N N . LYS A 1 117 ? 7.862 1.174 -14.470 1.00 89.25 117 LYS A N 1
ATOM 905 C CA . LYS A 1 117 ? 7.560 0.757 -13.092 1.00 89.25 117 LYS A CA 1
ATOM 906 C C . LYS A 1 117 ? 6.593 -0.428 -13.094 1.00 89.25 117 LYS A C 1
ATOM 908 O O . LYS A 1 117 ? 5.545 -0.414 -13.740 1.00 89.25 117 LYS A O 1
ATOM 913 N N . LYS A 1 118 ? 6.940 -1.461 -12.325 1.00 90.44 118 LYS A N 1
ATOM 914 C CA . LYS A 1 118 ? 6.146 -2.697 -12.227 1.00 90.44 118 LYS A CA 1
ATOM 915 C C . LYS A 1 118 ? 4.859 -2.481 -11.447 1.00 90.44 118 LYS A C 1
ATOM 917 O O . LYS A 1 118 ? 3.829 -3.039 -11.799 1.00 90.44 118 LYS A O 1
ATOM 922 N N . ILE A 1 119 ? 4.930 -1.662 -10.403 1.00 93.44 119 ILE A N 1
ATOM 923 C CA . ILE A 1 119 ? 3.787 -1.273 -9.590 1.00 93.44 119 ILE A CA 1
ATOM 924 C C . ILE A 1 119 ? 3.383 0.142 -9.992 1.00 93.44 119 ILE A C 1
ATOM 926 O O . ILE A 1 119 ? 4.105 1.102 -9.726 1.00 93.44 119 ILE A O 1
ATOM 930 N N . HIS A 1 120 ? 2.228 0.250 -10.629 1.00 94.94 120 HIS A N 1
ATOM 931 C CA . HIS A 1 120 ? 1.623 1.495 -11.092 1.00 94.94 120 HIS A CA 1
ATOM 932 C C . HIS A 1 120 ? 0.110 1.445 -10.834 1.00 94.94 120 HIS A C 1
ATOM 934 O O . HIS A 1 120 ? -0.407 0.441 -10.331 1.00 94.94 120 HIS A O 1
ATOM 940 N N . MET A 1 121 ? -0.596 2.533 -11.126 1.00 96.06 121 MET A N 1
ATOM 941 C CA . MET A 1 121 ? -1.980 2.723 -10.702 1.00 96.06 121 MET A CA 1
ATOM 942 C C . MET A 1 121 ? -2.931 1.656 -11.255 1.00 96.06 121 MET A C 1
ATOM 944 O O . MET A 1 121 ? -3.744 1.150 -10.489 1.00 96.06 121 MET A O 1
ATOM 948 N N . GLU A 1 122 ? -2.828 1.274 -12.534 1.00 95.69 122 GLU A N 1
ATOM 949 C CA . GLU A 1 122 ? -3.640 0.183 -13.111 1.00 95.69 122 GLU A CA 1
ATOM 950 C C . GLU A 1 122 ? -3.493 -1.128 -12.322 1.00 95.69 122 GLU A C 1
ATOM 952 O O . GLU A 1 122 ? -4.494 -1.687 -11.885 1.00 95.69 122 GLU A O 1
ATOM 957 N N . VAL A 1 123 ? -2.263 -1.564 -12.020 1.00 95.12 123 VAL A N 1
ATOM 958 C CA . VAL A 1 123 ? -2.017 -2.792 -11.235 1.00 95.12 123 VAL A CA 1
ATOM 959 C C . VAL A 1 123 ? -2.600 -2.697 -9.823 1.00 95.12 123 VAL A C 1
ATOM 961 O O . VAL A 1 123 ? -3.150 -3.672 -9.308 1.00 95.12 123 VAL A O 1
ATOM 964 N N . ILE A 1 124 ? -2.478 -1.536 -9.171 1.00 96.50 124 ILE A N 1
ATOM 965 C CA . ILE A 1 124 ? -3.047 -1.324 -7.833 1.00 96.50 124 ILE A CA 1
ATOM 966 C C . ILE A 1 124 ? -4.576 -1.382 -7.898 1.00 96.50 124 ILE A C 1
ATOM 968 O O . ILE A 1 124 ? -5.183 -2.069 -7.077 1.00 96.50 124 ILE A O 1
ATOM 972 N N . ASN A 1 125 ? -5.185 -0.708 -8.876 1.00 95.81 125 ASN A N 1
ATOM 973 C CA . ASN A 1 125 ? -6.632 -0.705 -9.076 1.00 95.81 125 ASN A CA 1
ATOM 974 C C . ASN A 1 125 ? -7.148 -2.128 -9.309 1.00 95.81 125 ASN A C 1
ATOM 976 O O . ASN A 1 125 ? -8.033 -2.563 -8.582 1.00 95.81 125 ASN A O 1
ATOM 980 N N . ASP A 1 126 ? -6.538 -2.880 -10.226 1.00 95.12 126 ASP A N 1
ATOM 981 C CA . ASP A 1 126 ? -6.933 -4.258 -10.535 1.00 95.12 126 ASP A CA 1
ATOM 982 C C . ASP A 1 126 ? -6.892 -5.150 -9.286 1.00 95.12 126 ASP A C 1
ATOM 984 O O . ASP A 1 126 ? -7.805 -5.943 -9.029 1.00 95.12 126 ASP A O 1
ATOM 988 N N . LYS A 1 127 ? -5.844 -5.012 -8.462 1.00 95.06 127 LYS A N 1
ATOM 989 C CA . LYS A 1 127 ? -5.723 -5.774 -7.213 1.00 95.06 127 LYS A CA 1
ATOM 990 C C . LYS A 1 127 ? -6.769 -5.343 -6.185 1.00 95.06 127 LYS A C 1
ATOM 992 O O . LYS A 1 127 ? -7.372 -6.217 -5.565 1.00 95.06 127 LYS A O 1
ATOM 997 N N . ILE A 1 128 ? -7.031 -4.048 -6.028 1.00 95.06 128 ILE A N 1
ATOM 998 C CA . ILE A 1 128 ? -8.061 -3.536 -5.110 1.00 95.06 128 ILE A CA 1
ATOM 999 C C . ILE A 1 128 ? -9.464 -3.977 -5.543 1.00 95.06 128 ILE A C 1
ATOM 1001 O O . ILE A 1 128 ? -10.216 -4.481 -4.711 1.00 95.06 128 ILE A O 1
ATOM 1005 N N . GLU A 1 129 ? -9.791 -3.882 -6.831 1.00 93.56 129 GLU A N 1
ATOM 1006 C CA . GLU A 1 129 ? -11.065 -4.349 -7.391 1.00 93.56 129 GLU A CA 1
ATOM 1007 C C . GLU A 1 129 ? -11.236 -5.865 -7.201 1.00 93.56 129 GLU A C 1
ATOM 1009 O O . GLU A 1 129 ? -12.326 -6.341 -6.870 1.00 93.56 129 GLU A O 1
ATOM 1014 N N . SER A 1 130 ? -10.150 -6.639 -7.326 1.00 92.62 130 SER A N 1
ATOM 1015 C CA . SER A 1 130 ? -10.163 -8.079 -7.031 1.00 92.62 130 SER A CA 1
ATOM 1016 C C . SER A 1 130 ? -10.347 -8.395 -5.537 1.00 92.62 130 SER A C 1
ATOM 1018 O O . SER A 1 130 ? -10.857 -9.461 -5.186 1.00 92.62 130 SER A O 1
ATOM 1020 N N . MET A 1 131 ? -9.977 -7.457 -4.658 1.00 88.81 131 MET A N 1
ATOM 1021 C CA . MET A 1 131 ? -10.095 -7.525 -3.197 1.00 88.81 131 MET A CA 1
ATOM 1022 C C . MET A 1 131 ? -11.247 -6.651 -2.683 1.00 88.81 131 MET A C 1
ATOM 1024 O O . MET A 1 131 ? -11.114 -5.953 -1.676 1.00 88.81 131 MET A O 1
ATOM 1028 N N . ASN A 1 132 ? -12.396 -6.698 -3.360 1.00 84.62 132 ASN A N 1
ATOM 1029 C CA . ASN A 1 132 ? -13.601 -5.952 -2.991 1.00 84.62 132 ASN A CA 1
ATOM 1030 C C . ASN A 1 132 ? -14.296 -6.530 -1.736 1.00 84.62 132 ASN A C 1
ATOM 1032 O O . ASN A 1 132 ? -15.401 -7.073 -1.796 1.00 84.62 132 ASN A O 1
ATOM 1036 N N . ILE A 1 133 ? -13.610 -6.462 -0.597 1.00 89.62 133 ILE A N 1
ATOM 1037 C CA . ILE A 1 133 ? -14.063 -6.922 0.718 1.00 89.62 133 ILE A CA 1
ATOM 1038 C C . ILE A 1 133 ? -13.893 -5.810 1.762 1.00 89.62 133 ILE A C 1
ATOM 1040 O O . ILE A 1 133 ? -13.312 -4.753 1.497 1.00 89.62 133 ILE A O 1
ATOM 1044 N N . ASP A 1 134 ? -14.446 -6.030 2.954 1.00 90.94 134 ASP A N 1
ATOM 1045 C CA . ASP A 1 134 ? -14.354 -5.070 4.051 1.00 90.94 134 ASP A CA 1
ATOM 1046 C C . ASP A 1 134 ? -12.893 -4.903 4.497 1.00 90.94 134 ASP A C 1
ATOM 1048 O O . ASP A 1 134 ? -12.169 -5.884 4.706 1.00 90.94 134 ASP A O 1
ATOM 1052 N N . ILE A 1 135 ? -12.462 -3.654 4.680 1.00 89.69 135 ILE A N 1
ATOM 1053 C CA . ILE A 1 135 ? -11.125 -3.306 5.177 1.00 89.69 135 ILE A CA 1
ATOM 1054 C C . ILE A 1 135 ? -10.809 -4.037 6.484 1.00 89.69 135 ILE A C 1
ATOM 1056 O O . ILE A 1 135 ? -9.663 -4.438 6.705 1.00 89.69 135 ILE A O 1
ATOM 1060 N N . LYS A 1 136 ? -11.806 -4.237 7.349 1.00 88.94 136 LYS A N 1
ATOM 1061 C CA . LYS A 1 136 ? -11.643 -4.965 8.607 1.00 88.94 136 LYS A CA 1
ATOM 1062 C C . LYS A 1 136 ? -11.233 -6.418 8.377 1.00 88.94 136 LYS A C 1
ATOM 1064 O O . LYS A 1 136 ? -10.378 -6.927 9.100 1.00 88.94 136 LYS A O 1
ATOM 1069 N N . ASP A 1 137 ? -11.810 -7.079 7.380 1.00 90.38 137 ASP A N 1
ATOM 1070 C CA . ASP A 1 137 ? -11.484 -8.470 7.069 1.00 90.38 137 ASP A CA 1
ATOM 1071 C C . ASP A 1 137 ? -10.063 -8.577 6.509 1.00 90.38 137 ASP A C 1
ATOM 1073 O O . ASP A 1 137 ? -9.281 -9.406 6.976 1.00 90.38 137 ASP A O 1
ATOM 1077 N N . ILE A 1 138 ? -9.681 -7.669 5.605 1.00 89.62 138 ILE A N 1
ATOM 1078 C CA . ILE A 1 138 ? -8.307 -7.568 5.084 1.00 89.62 138 ILE A CA 1
ATOM 1079 C C . ILE A 1 138 ? -7.307 -7.297 6.216 1.00 89.62 138 ILE A C 1
ATOM 1081 O O . ILE A 1 138 ? -6.257 -7.934 6.303 1.00 89.62 138 ILE A O 1
ATOM 1085 N N . SER A 1 139 ? -7.645 -6.379 7.123 1.00 85.62 139 SER A N 1
ATOM 1086 C CA . SER A 1 139 ? -6.824 -6.060 8.291 1.00 85.62 139 SER A CA 1
ATOM 1087 C C . SER A 1 139 ? -6.585 -7.285 9.173 1.00 85.62 139 SER A C 1
ATOM 1089 O O . SER A 1 139 ? -5.465 -7.476 9.640 1.00 85.62 139 SER A O 1
ATOM 1091 N N . ASN A 1 140 ? -7.596 -8.132 9.385 1.00 86.69 140 ASN A N 1
ATOM 1092 C CA . ASN A 1 140 ? -7.431 -9.357 10.170 1.00 86.69 140 ASN A CA 1
ATOM 1093 C C . ASN A 1 140 ? -6.461 -10.344 9.494 1.00 86.69 140 ASN A C 1
ATOM 1095 O O . ASN A 1 140 ? -5.696 -11.018 10.186 1.00 86.69 140 ASN A O 1
ATOM 1099 N N . PHE A 1 141 ? -6.455 -10.419 8.156 1.00 85.56 141 PHE A N 1
ATOM 1100 C CA . PHE A 1 141 ? -5.458 -11.210 7.423 1.00 85.56 141 PHE A CA 1
ATOM 1101 C C . PHE A 1 141 ? -4.043 -10.670 7.625 1.00 85.56 141 PHE A C 1
ATOM 1103 O O . PHE A 1 141 ? -3.119 -11.457 7.824 1.00 85.56 141 PHE A O 1
ATOM 1110 N N . TYR A 1 142 ? -3.869 -9.349 7.611 1.00 84.50 142 TYR A N 1
ATOM 1111 C CA . TYR A 1 142 ? -2.569 -8.729 7.858 1.00 84.50 142 TYR A CA 1
ATOM 1112 C C . TYR A 1 142 ? -2.058 -8.980 9.287 1.00 84.50 142 TYR A C 1
ATOM 1114 O O . TYR A 1 142 ? -0.891 -9.324 9.469 1.00 84.50 142 TYR A O 1
ATOM 1122 N N . ASP A 1 143 ? -2.928 -8.894 10.297 1.00 80.00 143 ASP A N 1
ATOM 1123 C CA . ASP A 1 143 ? -2.572 -9.205 11.690 1.00 80.00 143 ASP A CA 1
ATOM 1124 C C . ASP A 1 143 ? -2.148 -10.670 11.869 1.00 80.00 143 ASP A C 1
ATOM 1126 O O . ASP A 1 143 ? -1.167 -10.973 12.559 1.00 80.00 143 ASP A O 1
ATOM 1130 N N . ALA A 1 144 ? -2.851 -11.591 11.204 1.00 81.06 144 ALA A N 1
ATOM 1131 C CA . ALA A 1 144 ? -2.468 -12.998 11.171 1.00 81.06 144 ALA A CA 1
ATOM 1132 C C . ALA A 1 144 ? -1.129 -13.204 10.442 1.00 81.06 144 ALA A C 1
ATOM 1134 O O . ALA A 1 144 ? -0.291 -13.964 10.924 1.00 81.06 144 ALA A O 1
ATOM 1135 N N . PHE A 1 145 ? -0.904 -12.499 9.327 1.00 78.25 145 PHE A N 1
ATOM 1136 C CA . PHE A 1 145 ? 0.353 -12.535 8.575 1.00 78.25 145 PHE A CA 1
ATOM 1137 C C . PHE A 1 145 ? 1.546 -12.067 9.414 1.00 78.25 145 PHE A C 1
ATOM 1139 O O . PHE A 1 145 ? 2.594 -12.700 9.383 1.00 78.25 145 PHE A O 1
ATOM 1146 N N . LYS A 1 146 ? 1.378 -11.015 10.222 1.00 72.06 146 LYS A N 1
ATOM 1147 C CA . LYS A 1 146 ? 2.415 -10.534 11.151 1.00 72.06 146 LYS A CA 1
ATOM 1148 C C . LYS A 1 146 ? 2.766 -11.501 12.274 1.00 72.06 146 LYS A C 1
ATOM 1150 O O . LYS A 1 146 ? 3.814 -11.359 12.894 1.00 72.06 146 LYS A O 1
ATOM 1155 N N . SER A 1 147 ? 1.866 -12.427 12.575 1.00 72.50 147 SER A N 1
ATOM 1156 C CA . SER A 1 147 ? 2.028 -13.385 13.668 1.00 72.50 147 SER A CA 1
ATOM 1157 C C . SER A 1 147 ? 2.726 -14.686 13.235 1.00 72.50 147 SER A C 1
ATOM 1159 O O . SER A 1 147 ? 2.901 -15.570 14.075 1.00 72.50 147 SER A O 1
ATOM 1161 N N . LEU A 1 148 ? 3.080 -14.819 11.949 1.00 67.88 148 LEU A N 1
ATOM 1162 C CA . LEU A 1 148 ? 3.773 -15.963 11.335 1.00 67.88 148 LEU A CA 1
ATOM 1163 C C . LEU A 1 148 ? 5.293 -15.761 11.307 1.00 67.88 148 LEU A C 1
ATOM 1165 O O . LEU A 1 148 ? 6.000 -16.770 11.533 1.00 67.88 148 LEU A O 1
#

Radius of gyration: 14.9 Å; chains: 1; bounding box: 33×36×41 Å

Organism: NCBI:txid1323249

InterPro domains:
  IPR006477 Variant antigen yir/bir/cir [PF06022] (1-148)
  IPR006477 Variant antigen yir/bir/cir [TIGR01590] (21-148)